Protein AF-A0A529FEI4-F1 (afdb_monomer)

pLDDT: mean 86.57, std 9.49, range [46.44, 94.56]

Solvent-accessible surface area (backbone atoms only — not comparable to full-atom values): 3702 Å² total; per-residue (Å²): 134,65,43,67,60,23,47,75,41,60,45,97,90,67,50,79,75,46,70,52,77,48,99,39,46,27,77,50,69,48,62,31,71,98,74,24,26,30,42,37,34,38,32,78,90,48,79,48,77,45,83,48,101,55,62,49,80,89,76,127

Radius of gyration: 11.7 Å; Cα contacts (8 Å, |Δi|>4): 111; chains: 1; bounding box: 27×26×31 Å

Secondary structure (DSSP, 8-state):
---TTEEEEE-TTS-EEEEEE-SSPEEEEEEESTTS-EEEEEESS-EEEEE-SSPPP---

Foldseek 3Di:
DFPQQADFDADP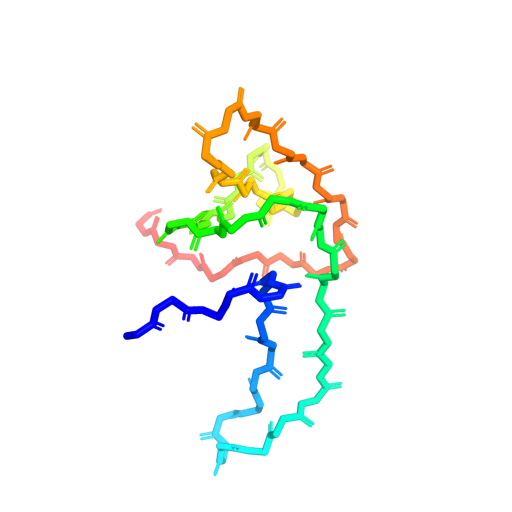VRHGPDGDGDPFGWDDWAQDDPQSQWIWTDGPVDIDIDGHPDHDDDDD

Mean predicted aligned error: 4.81 Å

Sequence (60 aa):
TSAADGIHCYDPDGTLIGKVKVPDVVANCVFGGPKRNRLYIAGTTSLYVVWLMVNGAKTY

Structure (mmCIF, N/CA/C/O backbone)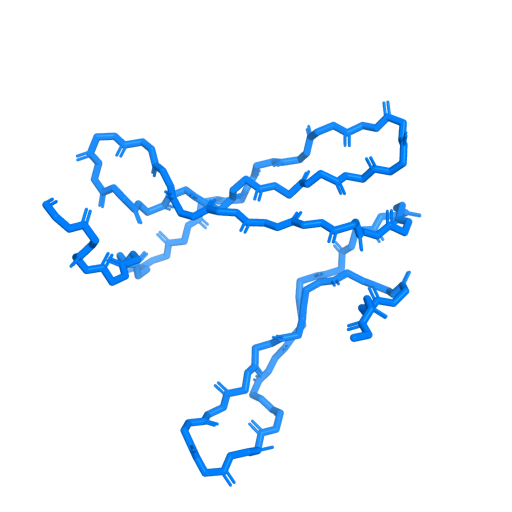:
data_AF-A0A529FEI4-F1
#
_entry.id   AF-A0A529FEI4-F1
#
loop_
_atom_site.group_PDB
_atom_site.id
_atom_site.type_symbol
_atom_site.label_atom_id
_atom_site.label_alt_id
_atom_site.label_comp_id
_atom_site.label_asym_id
_atom_site.label_entity_id
_atom_site.label_seq_id
_atom_site.pdbx_PDB_ins_code
_atom_site.Cartn_x
_atom_site.Cartn_y
_atom_site.Cartn_z
_atom_site.occupancy
_atom_site.B_iso_or_equiv
_atom_site.auth_seq_id
_atom_site.auth_comp_id
_atom_site.auth_asym_id
_atom_site.auth_atom_id
_atom_site.pdbx_PDB_model_num
ATOM 1 N N . THR A 1 1 ? 4.341 -13.578 -0.210 1.00 46.44 1 THR A N 1
ATOM 2 C CA . THR A 1 1 ? 4.676 -13.343 -1.628 1.00 46.44 1 THR A CA 1
ATOM 3 C C . THR A 1 1 ? 4.368 -11.907 -1.972 1.00 46.44 1 THR A C 1
ATOM 5 O O . THR A 1 1 ? 3.276 -11.459 -1.655 1.00 46.44 1 THR A O 1
ATOM 8 N N . SER A 1 2 ? 5.336 -11.176 -2.527 1.00 59.56 2 SER A N 1
ATOM 9 C CA . SER A 1 2 ? 5.116 -9.823 -3.051 1.00 59.56 2 SER A CA 1
ATOM 10 C C . SER A 1 2 ? 4.261 -9.900 -4.322 1.00 59.56 2 SER A C 1
ATOM 12 O O . SER A 1 2 ? 4.463 -10.790 -5.150 1.00 59.56 2 SER A O 1
ATOM 14 N N . ALA A 1 3 ? 3.295 -8.994 -4.461 1.00 61.19 3 ALA A N 1
ATOM 15 C CA . ALA A 1 3 ? 2.572 -8.796 -5.707 1.00 61.19 3 ALA A CA 1
ATOM 16 C C . ALA A 1 3 ? 3.483 -7.983 -6.642 1.00 61.19 3 ALA A C 1
ATOM 18 O O . ALA A 1 3 ? 3.656 -6.780 -6.477 1.00 61.19 3 ALA A O 1
ATOM 19 N N . ALA A 1 4 ? 4.131 -8.660 -7.592 1.00 68.38 4 ALA A N 1
ATOM 20 C CA . ALA A 1 4 ? 5.137 -8.065 -8.477 1.00 68.38 4 ALA A CA 1
ATOM 21 C C . ALA A 1 4 ? 4.637 -6.844 -9.282 1.00 68.38 4 ALA A C 1
ATOM 23 O O . ALA A 1 4 ? 5.448 -6.054 -9.752 1.00 68.38 4 ALA A O 1
ATOM 24 N N . ASP A 1 5 ? 3.317 -6.686 -9.425 1.00 76.88 5 ASP A N 1
ATOM 25 C CA . ASP A 1 5 ? 2.620 -5.607 -10.134 1.00 76.88 5 ASP A CA 1
ATOM 26 C C . ASP A 1 5 ? 2.035 -4.513 -9.210 1.00 76.88 5 ASP A C 1
ATOM 28 O O . ASP A 1 5 ? 1.359 -3.602 -9.697 1.00 76.88 5 ASP A O 1
ATOM 32 N N . GLY A 1 6 ? 2.265 -4.584 -7.891 1.00 84.38 6 GLY A N 1
ATOM 33 C CA . GLY A 1 6 ? 1.886 -3.535 -6.940 1.00 84.38 6 GLY A CA 1
ATOM 34 C C . GLY A 1 6 ? 1.226 -4.048 -5.660 1.00 84.38 6 GLY A C 1
ATOM 35 O O . GLY A 1 6 ? 1.688 -5.005 -5.050 1.00 84.38 6 GLY A O 1
ATOM 36 N N . ILE A 1 7 ? 0.149 -3.391 -5.216 1.00 87.81 7 ILE A N 1
ATOM 37 C CA . ILE A 1 7 ? -0.627 -3.810 -4.036 1.00 87.81 7 ILE A CA 1
ATOM 38 C C . ILE A 1 7 ? -1.940 -4.432 -4.480 1.00 87.81 7 ILE A C 1
ATOM 40 O O . ILE A 1 7 ? -2.692 -3.824 -5.239 1.00 87.81 7 ILE A O 1
ATOM 44 N N . HIS A 1 8 ? -2.228 -5.635 -3.993 1.00 90.75 8 HIS A N 1
ATOM 45 C CA . HIS A 1 8 ? -3.509 -6.307 -4.199 1.00 90.75 8 HIS A CA 1
ATOM 46 C C . HIS A 1 8 ? -4.364 -6.151 -2.948 1.00 90.75 8 HIS A C 1
ATOM 48 O O . HIS A 1 8 ? -3.923 -6.477 -1.847 1.00 90.75 8 HIS A O 1
ATOM 54 N N . CYS A 1 9 ? -5.581 -5.654 -3.127 1.00 89.00 9 CYS A N 1
ATOM 55 C CA . CYS A 1 9 ? -6.568 -5.538 -2.067 1.00 89.00 9 CYS A CA 1
ATOM 56 C C . CYS A 1 9 ? -7.501 -6.740 -2.153 1.00 89.00 9 CYS A C 1
ATOM 58 O O . CYS A 1 9 ? -8.143 -6.945 -3.185 1.00 89.00 9 CYS A O 1
ATOM 60 N N . TYR A 1 10 ? -7.576 -7.503 -1.070 1.00 92.38 10 TYR A N 1
ATOM 61 C CA . TYR A 1 10 ? -8.485 -8.631 -0.934 1.00 92.38 10 TYR A CA 1
ATOM 62 C C . TYR A 1 10 ? -9.576 -8.290 0.077 1.00 92.38 10 TYR A C 1
ATOM 64 O O . TYR A 1 10 ? -9.312 -7.609 1.072 1.00 92.38 10 TYR A O 1
ATOM 72 N N . ASP A 1 11 ? -10.789 -8.751 -0.194 1.00 92.38 11 ASP A N 1
ATOM 73 C CA . ASP A 1 11 ? -11.849 -8.834 0.802 1.00 92.38 11 ASP A CA 1
ATOM 74 C C . ASP A 1 11 ? -11.470 -9.880 1.874 1.00 92.38 11 ASP A C 1
ATOM 76 O O . ASP A 1 11 ? -10.675 -10.784 1.580 1.00 92.38 11 ASP A O 1
ATOM 80 N N . PRO A 1 12 ? -11.982 -9.787 3.118 1.00 91.06 12 PRO A N 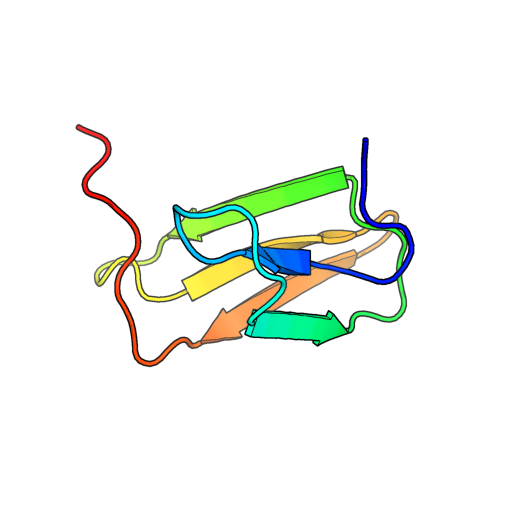1
ATOM 81 C CA . PRO A 1 12 ? -11.750 -10.806 4.142 1.00 91.06 12 PRO A CA 1
ATOM 82 C C . PRO A 1 12 ? -12.052 -12.252 3.719 1.00 91.06 12 PRO A C 1
ATOM 84 O O . PRO A 1 12 ? -11.446 -13.166 4.277 1.00 91.06 12 PRO A O 1
ATOM 87 N N . ASP A 1 13 ? -12.941 -12.473 2.747 1.00 94.56 13 ASP A N 1
ATOM 88 C CA . ASP A 1 13 ? -13.224 -13.805 2.191 1.00 94.56 13 ASP A CA 1
ATOM 89 C C . ASP A 1 13 ? -12.147 -14.336 1.213 1.00 94.56 13 ASP A C 1
ATOM 91 O O . ASP A 1 13 ? -12.200 -15.493 0.792 1.00 94.56 13 ASP A O 1
ATOM 95 N N . GLY A 1 14 ? -11.141 -13.518 0.881 1.00 91.62 14 GLY A N 1
ATOM 96 C CA . GLY A 1 14 ? -10.062 -13.833 -0.057 1.00 91.62 14 GLY A CA 1
ATOM 97 C C . GLY A 1 14 ? -10.323 -13.392 -1.501 1.00 91.62 14 GLY A C 1
ATOM 98 O O . GLY A 1 14 ? -9.471 -13.610 -2.365 1.00 91.62 14 GLY A O 1
ATOM 99 N N . THR A 1 15 ? -11.455 -12.750 -1.789 1.00 94.50 15 THR A N 1
ATOM 100 C CA . THR A 1 15 ? -11.781 -12.220 -3.118 1.00 94.50 15 THR A CA 1
ATOM 101 C C . THR A 1 15 ? -10.909 -11.012 -3.443 1.00 94.50 15 THR A C 1
ATOM 103 O O . THR A 1 15 ? -10.827 -10.061 -2.671 1.00 94.50 15 THR A O 1
ATOM 106 N N . LEU A 1 16 ? -10.258 -10.999 -4.610 1.00 91.56 16 LEU A N 1
ATOM 107 C CA . LEU A 1 16 ? -9.502 -9.831 -5.069 1.00 91.56 16 LEU A CA 1
ATOM 108 C C . LEU A 1 16 ? -10.467 -8.703 -5.465 1.00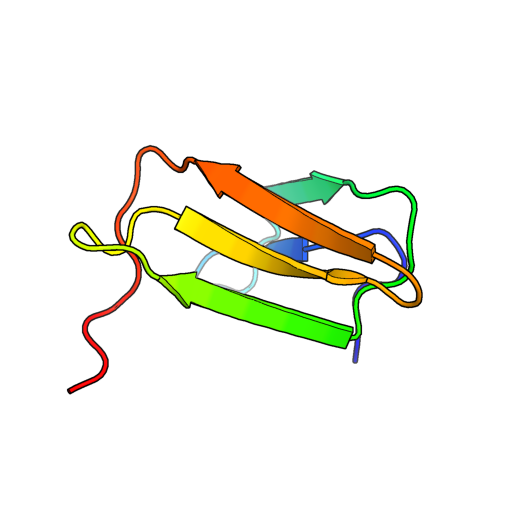 91.56 16 LEU A C 1
ATOM 110 O O . LEU A 1 16 ? -11.134 -8.790 -6.494 1.00 91.56 16 LEU A O 1
ATOM 114 N N . ILE A 1 17 ? -10.489 -7.619 -4.692 1.00 93.00 17 ILE A N 1
ATOM 115 C CA . ILE A 1 17 ? -11.384 -6.469 -4.910 1.00 93.00 17 ILE A CA 1
ATOM 116 C C . ILE A 1 17 ? -10.723 -5.322 -5.678 1.00 93.00 17 ILE A C 1
ATOM 118 O O . ILE A 1 17 ? -11.405 -4.437 -6.192 1.00 93.00 17 ILE A O 1
ATOM 122 N N . GLY A 1 18 ? -9.394 -5.309 -5.782 1.00 89.88 18 GLY A N 1
ATOM 123 C CA . GLY A 1 18 ? -8.707 -4.270 -6.538 1.00 89.88 18 GLY A CA 1
ATOM 124 C C . GLY A 1 18 ? -7.191 -4.358 -6.491 1.00 89.88 18 GLY A C 1
ATOM 125 O O . GLY A 1 18 ? -6.609 -5.137 -5.737 1.00 89.88 18 GLY A O 1
ATOM 126 N N . LYS A 1 19 ? -6.545 -3.532 -7.317 1.00 90.06 19 LYS A N 1
ATOM 127 C CA . LYS A 1 19 ? -5.087 -3.424 -7.382 1.00 90.06 19 LYS A CA 1
ATOM 128 C C . LYS A 1 19 ? -4.641 -1.969 -7.477 1.00 90.06 19 LYS A C 1
ATOM 130 O O . LYS A 1 19 ? -5.156 -1.222 -8.307 1.00 90.06 19 LYS A O 1
ATOM 135 N N . VAL A 1 20 ? -3.636 -1.598 -6.691 1.00 88.75 20 VAL A N 1
ATOM 136 C CA . VAL A 1 20 ? -2.885 -0.349 -6.855 1.00 88.75 20 VAL A CA 1
ATOM 137 C C . VAL A 1 20 ? -1.634 -0.673 -7.658 1.00 88.75 20 VAL A C 1
ATOM 139 O O . VAL A 1 20 ? -0.716 -1.312 -7.146 1.00 88.75 20 VAL A O 1
ATOM 142 N N . LYS A 1 21 ? -1.622 -0.260 -8.926 1.00 88.62 21 LYS A N 1
ATOM 143 C CA . LYS A 1 21 ? -0.492 -0.495 -9.828 1.00 88.62 21 LYS A CA 1
ATOM 144 C C . LYS A 1 21 ? 0.598 0.537 -9.579 1.00 88.62 21 LYS A C 1
ATOM 146 O O . LYS A 1 21 ? 0.325 1.736 -9.572 1.00 88.62 21 LYS A O 1
ATOM 151 N N . VAL A 1 22 ? 1.824 0.061 -9.437 1.00 86.56 22 VAL A N 1
ATOM 152 C CA . VAL A 1 22 ? 3.031 0.890 -9.425 1.00 86.56 22 VAL A CA 1
ATOM 153 C C . VAL A 1 22 ? 4.034 0.303 -10.420 1.00 86.56 22 VAL A C 1
ATOM 155 O O . VAL A 1 22 ? 3.952 -0.887 -10.722 1.00 86.56 22 VAL A O 1
ATOM 158 N N . PRO A 1 23 ? 4.935 1.122 -10.986 1.00 83.38 23 PRO A N 1
ATOM 159 C CA . PRO A 1 23 ? 5.860 0.653 -12.016 1.00 83.38 23 PRO A CA 1
ATOM 160 C C . PRO A 1 23 ? 6.994 -0.230 -11.465 1.00 83.38 23 PRO A C 1
ATOM 162 O O . PRO A 1 23 ? 7.617 -0.949 -12.241 1.00 83.38 23 PRO A O 1
ATOM 165 N N . ASP A 1 24 ? 7.228 -0.210 -10.149 1.00 83.25 24 ASP A N 1
ATOM 166 C CA . ASP A 1 24 ? 8.251 -1.010 -9.469 1.00 83.25 24 ASP A CA 1
ATOM 167 C C . ASP A 1 24 ? 7.662 -2.261 -8.800 1.00 83.25 24 ASP A C 1
ATOM 169 O O . ASP A 1 24 ? 6.537 -2.252 -8.298 1.00 83.25 24 ASP A O 1
ATOM 173 N N . VAL A 1 25 ? 8.487 -3.306 -8.667 1.00 83.75 25 VAL A N 1
ATOM 174 C CA . VAL A 1 25 ? 8.190 -4.435 -7.775 1.00 83.75 25 VAL A CA 1
ATOM 175 C C . VAL A 1 25 ? 8.153 -3.935 -6.332 1.00 83.75 25 VAL A C 1
ATOM 177 O O . VAL A 1 25 ? 9.101 -3.300 -5.856 1.00 83.75 25 VAL A O 1
ATOM 180 N N . VAL A 1 26 ? 7.059 -4.240 -5.635 1.00 85.75 26 VAL A N 1
ATOM 181 C CA . VAL A 1 26 ? 6.792 -3.756 -4.277 1.00 85.75 26 VAL A CA 1
ATOM 182 C C . VAL A 1 26 ? 7.196 -4.783 -3.236 1.00 85.75 26 VAL A C 1
ATOM 184 O O . VAL A 1 26 ? 6.689 -5.899 -3.239 1.00 85.75 26 VAL A O 1
ATOM 187 N N . ALA A 1 27 ? 8.033 -4.405 -2.275 1.00 85.62 27 ALA A N 1
ATOM 188 C CA . ALA A 1 27 ? 8.390 -5.296 -1.171 1.00 85.62 27 ALA A CA 1
ATOM 189 C C . ALA A 1 27 ? 7.392 -5.223 -0.003 1.00 85.62 27 ALA A C 1
ATOM 191 O O . ALA A 1 27 ? 7.076 -6.245 0.606 1.00 85.62 27 ALA A O 1
ATOM 192 N N . ASN A 1 28 ? 6.918 -4.018 0.335 1.00 88.44 28 ASN A N 1
ATOM 193 C CA . ASN A 1 28 ? 6.093 -3.772 1.520 1.00 88.44 28 ASN A CA 1
ATOM 194 C C . ASN A 1 28 ? 5.217 -2.515 1.347 1.00 88.44 28 ASN A C 1
ATOM 196 O O . ASN A 1 28 ? 5.503 -1.649 0.515 1.00 88.44 28 ASN A O 1
ATOM 200 N N . CYS A 1 29 ? 4.174 -2.390 2.163 1.00 90.56 29 CYS A N 1
ATOM 201 C CA . CYS A 1 29 ? 3.365 -1.190 2.292 1.00 90.56 29 CYS A CA 1
ATOM 202 C C . CYS A 1 29 ? 2.856 -0.990 3.723 1.00 90.56 29 CYS A C 1
ATOM 204 O O . CYS A 1 29 ? 2.661 -1.949 4.466 1.00 90.56 29 CYS A O 1
ATOM 206 N N . VAL A 1 30 ? 2.571 0.258 4.096 1.00 91.50 30 VAL A N 1
ATOM 207 C CA . VAL A 1 30 ? 2.020 0.589 5.417 1.00 91.50 30 VAL A CA 1
ATOM 208 C C . VAL A 1 30 ? 1.061 1.773 5.347 1.00 91.50 30 VAL A C 1
ATOM 210 O O . VAL A 1 30 ? 1.275 2.726 4.595 1.00 91.50 30 VAL A O 1
ATOM 213 N N . PHE A 1 31 ? -0.001 1.728 6.152 1.00 91.94 31 PHE A N 1
ATOM 214 C CA . PHE A 1 31 ? -0.873 2.879 6.361 1.00 91.94 31 PHE A CA 1
ATOM 215 C C . PHE A 1 31 ? -0.215 3.879 7.314 1.00 91.94 31 PHE A C 1
ATOM 217 O O . PHE A 1 31 ? 0.261 3.515 8.386 1.00 91.94 31 PHE A O 1
ATOM 224 N N . GLY A 1 32 ? -0.235 5.158 6.958 1.00 90.31 32 GLY A N 1
ATOM 225 C CA . GLY A 1 32 ? 0.351 6.217 7.768 1.00 90.31 32 GLY A CA 1
ATOM 226 C C . GLY A 1 32 ? -0.297 7.582 7.553 1.00 90.31 32 GLY A C 1
ATOM 227 O O . GLY A 1 32 ? -1.386 7.719 6.991 1.00 90.31 32 GLY A O 1
ATOM 228 N N . GLY A 1 33 ? 0.398 8.614 8.027 1.00 88.56 33 GLY A N 1
ATOM 229 C CA . GLY A 1 33 ? -0.113 9.980 8.105 1.00 88.56 33 GLY A CA 1
ATOM 230 C C . GLY A 1 33 ? -1.045 10.207 9.307 1.00 88.56 33 GLY A C 1
ATOM 231 O O . GLY A 1 33 ? -1.522 9.247 9.913 1.00 88.56 33 GLY A O 1
ATOM 232 N N . PRO A 1 34 ? -1.352 11.474 9.649 1.00 87.88 34 PRO A N 1
ATOM 233 C CA . PRO A 1 34 ? -2.121 11.810 10.856 1.00 87.88 34 PRO A CA 1
ATOM 234 C C . PRO A 1 34 ? -3.519 11.184 10.902 1.00 87.88 34 PRO A C 1
ATOM 236 O O . PRO A 1 34 ? -4.035 10.885 11.972 1.00 87.88 34 PRO A O 1
ATOM 239 N N . LYS A 1 35 ? -4.127 10.973 9.728 1.00 88.31 35 LYS A N 1
ATOM 240 C CA . LYS A 1 35 ? -5.453 10.360 9.574 1.00 88.31 35 LYS A CA 1
ATOM 241 C C . LYS A 1 35 ? -5.397 8.872 9.202 1.00 88.31 35 LYS A C 1
ATOM 243 O O . LYS A 1 35 ? -6.442 8.277 8.992 1.00 88.31 35 LYS A O 1
ATOM 248 N N . ARG A 1 36 ? -4.202 8.269 9.100 1.00 88.69 36 ARG A N 1
ATOM 249 C CA . ARG A 1 36 ? -3.991 6.876 8.648 1.00 88.69 36 ARG A CA 1
ATOM 250 C C . ARG A 1 36 ? -4.607 6.563 7.274 1.00 88.69 36 ARG A C 1
ATOM 252 O O . ARG A 1 36 ? -4.908 5.414 6.977 1.00 88.69 36 ARG A O 1
ATOM 259 N N . ASN A 1 37 ? -4.766 7.576 6.427 1.00 92.31 37 ASN A N 1
ATOM 260 C CA . ASN A 1 37 ? -5.378 7.472 5.101 1.00 92.31 37 ASN A CA 1
ATOM 261 C C . ASN A 1 37 ? -4.353 7.581 3.959 1.00 92.31 37 ASN A C 1
ATOM 263 O O . ASN A 1 37 ? -4.709 7.868 2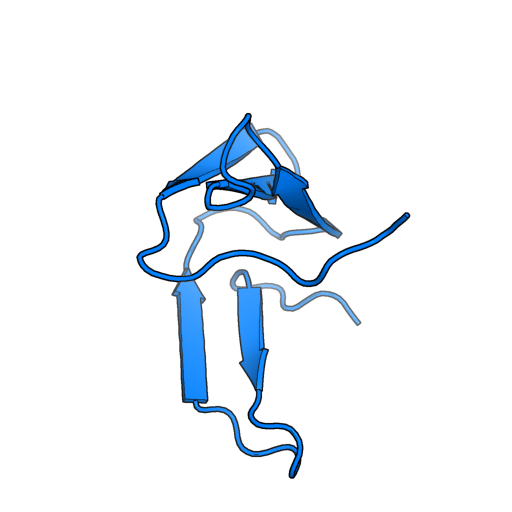.818 1.00 92.31 37 ASN A O 1
ATOM 267 N N . ARG A 1 38 ? -3.064 7.414 4.266 1.00 94.12 38 ARG A N 1
ATOM 268 C CA . ARG A 1 38 ? -1.990 7.379 3.271 1.00 94.12 38 ARG A CA 1
ATOM 269 C C . ARG A 1 38 ? -1.396 5.985 3.246 1.00 94.12 38 ARG A C 1
ATOM 271 O O . ARG A 1 38 ? -0.931 5.519 4.282 1.00 94.12 38 ARG A O 1
ATOM 278 N N . LEU A 1 39 ? -1.396 5.346 2.086 1.00 92.88 39 LEU A N 1
ATOM 279 C CA . LEU A 1 39 ? -0.706 4.083 1.871 1.00 92.88 39 LEU A CA 1
ATOM 280 C C . LEU A 1 39 ? 0.684 4.375 1.312 1.00 92.88 39 LEU A C 1
ATOM 282 O O . LEU A 1 39 ? 0.816 4.857 0.187 1.00 92.88 39 LEU A O 1
ATOM 286 N N . TYR A 1 40 ? 1.703 4.104 2.119 1.00 93.00 40 TYR A N 1
ATOM 287 C CA . TYR A 1 40 ? 3.103 4.152 1.716 1.00 93.00 40 TYR A CA 1
ATOM 288 C C . TYR A 1 40 ? 3.474 2.815 1.091 1.00 93.00 40 TYR A C 1
ATOM 290 O O . TYR A 1 40 ? 3.153 1.774 1.658 1.00 93.00 40 TYR A O 1
ATOM 298 N N . ILE A 1 41 ? 4.142 2.841 -0.057 1.00 92.69 41 ILE A N 1
ATOM 299 C CA . ILE A 1 41 ? 4.486 1.654 -0.839 1.00 92.69 41 ILE A CA 1
ATOM 300 C C . ILE A 1 41 ? 5.981 1.708 -1.148 1.00 92.69 41 ILE A C 1
ATOM 302 O O . ILE A 1 41 ? 6.444 2.631 -1.819 1.00 92.69 41 ILE A O 1
ATOM 306 N N . ALA A 1 42 ? 6.729 0.721 -0.658 1.00 91.69 42 ALA A N 1
ATOM 307 C CA . ALA A 1 42 ? 8.158 0.584 -0.909 1.00 91.69 42 ALA A CA 1
ATOM 308 C C . ALA A 1 42 ? 8.381 -0.218 -2.197 1.00 91.69 42 ALA A C 1
ATOM 310 O O . ALA A 1 42 ? 8.292 -1.450 -2.198 1.00 91.69 42 ALA A O 1
ATOM 311 N N . GLY A 1 43 ? 8.634 0.506 -3.289 1.00 88.44 43 GLY A N 1
ATOM 312 C CA . GLY A 1 43 ? 9.166 -0.055 -4.525 1.00 88.44 43 GLY A CA 1
ATOM 313 C C . GLY A 1 43 ? 10.658 -0.358 -4.396 1.00 88.44 43 GLY A C 1
ATOM 314 O O . GLY A 1 43 ? 11.295 -0.045 -3.390 1.00 88.44 43 GLY A O 1
ATOM 315 N N . THR A 1 44 ? 11.225 -0.970 -5.431 1.00 87.19 44 THR A N 1
ATOM 316 C CA . THR A 1 44 ? 12.640 -1.372 -5.442 1.00 87.19 44 THR A CA 1
ATOM 317 C C . THR A 1 44 ? 13.578 -0.165 -5.405 1.00 87.19 44 THR A C 1
ATOM 319 O O . THR A 1 44 ? 14.596 -0.196 -4.719 1.00 87.19 44 THR A O 1
ATOM 322 N N . THR A 1 45 ? 13.232 0.904 -6.125 1.00 89.75 45 THR A N 1
ATOM 323 C CA . THR A 1 45 ? 14.073 2.111 -6.234 1.00 89.75 45 THR A CA 1
ATOM 324 C C . THR A 1 45 ? 13.387 3.372 -5.727 1.00 89.75 45 THR A C 1
ATOM 326 O O . THR A 1 45 ? 14.025 4.410 -5.564 1.00 89.75 45 THR A O 1
ATOM 329 N N . SER A 1 46 ? 12.082 3.284 -5.482 1.00 88.88 46 SER A N 1
ATOM 330 C CA . SER A 1 46 ? 11.214 4.429 -5.247 1.00 88.88 46 SER A CA 1
ATOM 331 C C . SER A 1 46 ? 10.253 4.169 -4.090 1.00 88.88 46 SER A C 1
ATOM 333 O O . SER A 1 46 ?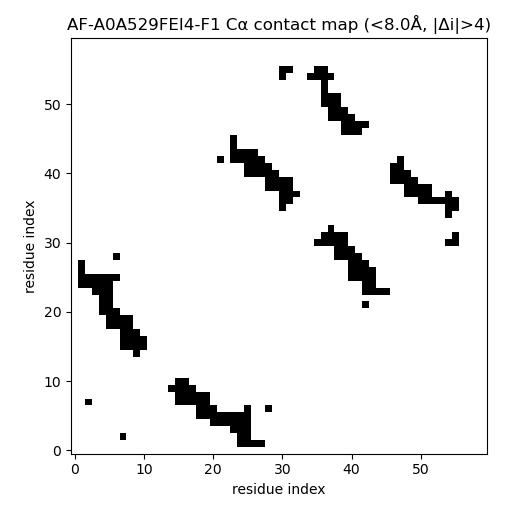 9.815 3.042 -3.861 1.00 88.88 46 SER A O 1
ATOM 335 N N . LEU A 1 47 ? 9.879 5.234 -3.379 1.00 91.31 47 LEU A N 1
ATOM 336 C CA . LEU A 1 47 ? 8.820 5.209 -2.372 1.00 91.31 47 LEU A CA 1
ATOM 337 C C . LEU A 1 47 ? 7.595 5.948 -2.918 1.00 91.31 47 LEU A C 1
ATOM 339 O O . LEU A 1 47 ? 7.664 7.145 -3.196 1.00 91.31 47 LEU A O 1
ATOM 343 N N . TYR A 1 48 ? 6.469 5.247 -3.041 1.00 91.44 48 TYR A N 1
ATOM 344 C CA . TYR A 1 48 ? 5.205 5.824 -3.500 1.00 91.44 48 TYR A CA 1
ATOM 345 C C . TYR A 1 48 ? 4.270 6.092 -2.324 1.00 91.44 48 TYR A C 1
ATOM 347 O O . TYR A 1 48 ? 4.308 5.403 -1.302 1.00 91.44 48 TYR A O 1
ATOM 355 N N . VAL A 1 49 ? 3.392 7.081 -2.488 1.00 92.94 49 VAL A N 1
ATOM 356 C CA . VAL A 1 49 ? 2.320 7.381 -1.535 1.00 92.94 49 VAL A CA 1
ATOM 357 C C . VAL A 1 49 ? 1.017 7.562 -2.292 1.00 92.94 49 VAL A C 1
ATOM 359 O O . VAL A 1 49 ? 0.950 8.343 -3.239 1.00 92.94 49 VAL A O 1
ATOM 362 N N . VAL A 1 50 ? -0.022 6.862 -1.844 1.00 91.69 50 VAL A N 1
ATOM 363 C CA . VAL A 1 50 ? -1.385 7.003 -2.364 1.00 91.69 50 VAL A CA 1
ATOM 364 C C . VAL A 1 50 ? -2.307 7.449 -1.238 1.00 91.69 50 VAL A C 1
ATOM 366 O O . VAL A 1 50 ? -2.292 6.892 -0.140 1.00 91.69 50 VAL A O 1
ATOM 369 N N . TRP A 1 51 ? -3.118 8.467 -1.511 1.00 93.25 51 TRP A N 1
ATOM 370 C CA . TRP A 1 51 ? -4.171 8.912 -0.608 1.00 93.25 51 TRP A CA 1
ATOM 371 C C . TRP A 1 51 ? -5.393 8.035 -0.818 1.00 93.25 51 TRP A C 1
ATOM 373 O O . TRP A 1 51 ? -5.862 7.862 -1.941 1.00 93.25 51 TRP A O 1
ATOM 383 N N . LEU A 1 52 ? -5.900 7.489 0.276 1.00 90.88 52 LEU A N 1
ATOM 384 C CA . LEU A 1 52 ? -7.062 6.625 0.286 1.00 90.88 52 LEU A CA 1
ATOM 385 C C . LEU A 1 52 ? -8.243 7.350 0.926 1.00 90.88 52 LEU A C 1
ATOM 387 O O . LEU A 1 52 ? -8.089 8.200 1.806 1.00 90.88 52 LEU A O 1
ATOM 391 N N . MET A 1 53 ? -9.440 6.970 0.488 1.00 91.44 53 MET A N 1
ATOM 392 C CA . MET A 1 53 ? -10.703 7.408 1.093 1.00 91.44 53 MET A CA 1
ATOM 393 C C . MET A 1 53 ? -11.038 6.626 2.372 1.00 91.44 53 MET A C 1
ATOM 395 O O . MET A 1 5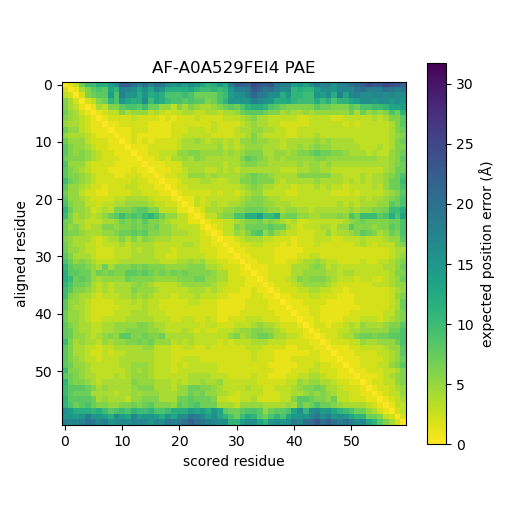3 ? -12.010 6.939 3.052 1.00 91.44 53 MET A O 1
ATOM 399 N N . VAL A 1 54 ? -10.229 5.615 2.701 1.00 89.69 54 VAL A N 1
ATOM 400 C CA . VAL A 1 54 ? -10.369 4.760 3.881 1.00 89.69 54 VAL A CA 1
ATOM 401 C C . VAL A 1 54 ? -9.175 4.937 4.812 1.00 89.69 54 VAL A C 1
ATOM 403 O O . VAL A 1 54 ? -8.072 5.279 4.378 1.00 89.69 54 VAL A O 1
ATOM 406 N N . ASN A 1 55 ? -9.398 4.672 6.096 1.00 91.38 55 ASN A N 1
ATOM 407 C CA . ASN A 1 55 ? -8.348 4.694 7.106 1.00 91.38 55 ASN A CA 1
ATOM 408 C C . ASN A 1 55 ? -7.830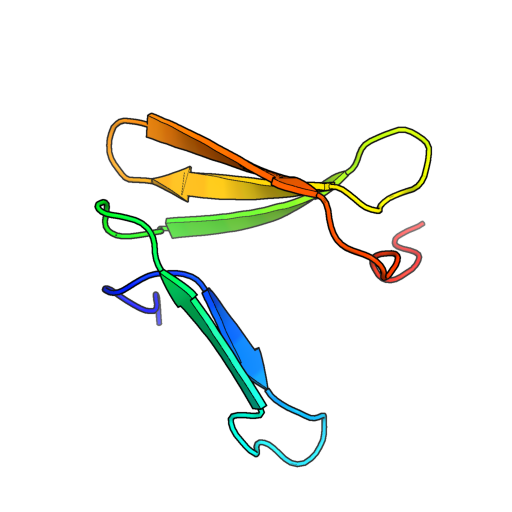 3.274 7.340 1.00 91.38 55 ASN A C 1
ATOM 410 O O . ASN A 1 55 ? -8.615 2.330 7.420 1.00 91.38 55 ASN A O 1
ATOM 414 N N . GLY A 1 56 ? -6.515 3.137 7.490 1.00 86.62 56 GLY A N 1
ATOM 415 C CA . GLY A 1 56 ? -5.893 1.887 7.906 1.00 86.62 56 GLY A CA 1
ATOM 416 C C . GLY A 1 56 ? -6.365 1.444 9.288 1.00 86.62 56 GLY A C 1
ATOM 417 O O . GLY A 1 56 ? -6.775 2.261 10.120 1.00 86.62 56 GLY A O 1
ATOM 418 N N . ALA A 1 57 ? -6.274 0.138 9.537 1.00 86.19 57 ALA A N 1
ATOM 419 C CA . ALA A 1 57 ? -6.636 -0.451 10.819 1.00 86.19 57 ALA A CA 1
ATOM 420 C C . ALA A 1 57 ? -5.867 0.200 11.977 1.00 86.19 57 ALA A C 1
ATOM 422 O O . ALA A 1 57 ? -4.726 0.654 11.834 1.00 86.19 57 ALA A O 1
ATOM 423 N N . LYS A 1 58 ? -6.500 0.252 13.153 1.00 77.50 58 LYS A N 1
ATOM 424 C CA . LYS A 1 58 ? -5.879 0.854 14.328 1.00 77.50 58 LYS A CA 1
ATOM 425 C C . LYS A 1 58 ? -4.814 -0.089 14.902 1.00 77.50 58 LYS A C 1
ATOM 427 O O . LYS A 1 58 ? -5.129 -0.934 15.725 1.00 77.50 58 LYS A O 1
ATOM 432 N N . THR A 1 59 ? -3.562 0.059 14.482 1.00 71.94 59 THR A N 1
ATOM 433 C CA . THR A 1 59 ? -2.422 -0.624 15.112 1.00 71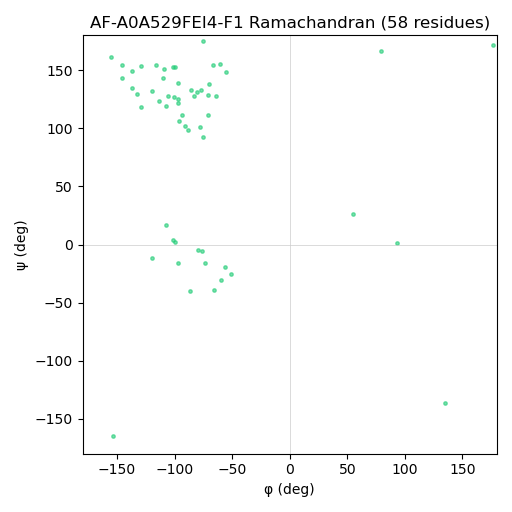.94 59 THR A CA 1
ATOM 434 C C . THR A 1 59 ? -1.853 0.260 16.211 1.00 71.94 59 THR A C 1
ATOM 436 O O . THR A 1 59 ? -1.162 1.230 15.900 1.00 71.94 59 THR A O 1
ATOM 439 N N . TYR A 1 60 ? -2.209 -0.097 17.450 1.00 59.91 60 TYR A N 1
ATOM 440 C CA . TYR A 1 60 ? -1.822 0.499 18.738 1.00 59.91 60 TYR A CA 1
ATOM 441 C C . TYR A 1 60 ? -2.131 2.004 18.908 1.00 59.91 60 TYR A C 1
ATOM 443 O O . TYR A 1 60 ? -2.196 2.779 17.914 1.00 59.91 60 TYR A O 1
#

Nearest PDB structures (foldseek):
  3e5z-assembly2_B  TM=9.389E-01  e=1.189E-02  Deinococcus radiodurans
  8z9m-assembly1_B  TM=6.673E-01  e=1.534E+00  Homo sapiens
  8xfb-assembly1_B  TM=6.783E-01  e=2.219E+00  Homo sapiens
  8z9m-assembly1_D  TM=6.731E-01  e=2.219E+00  Homo sapiens
  4krt-assembly2_B  TM=4.113E-01  e=2.359E+00  Clostridium phage phiSM101